Protein AF-H9X0Y9-F1 (afdb_monomer_lite)

Structure (mmCIF, N/CA/C/O backbone):
data_AF-H9X0Y9-F1
#
_entry.id   AF-H9X0Y9-F1
#
loop_
_atom_site.group_PDB
_atom_site.id
_atom_site.type_symbol
_atom_site.label_atom_id
_atom_site.label_alt_id
_atom_site.la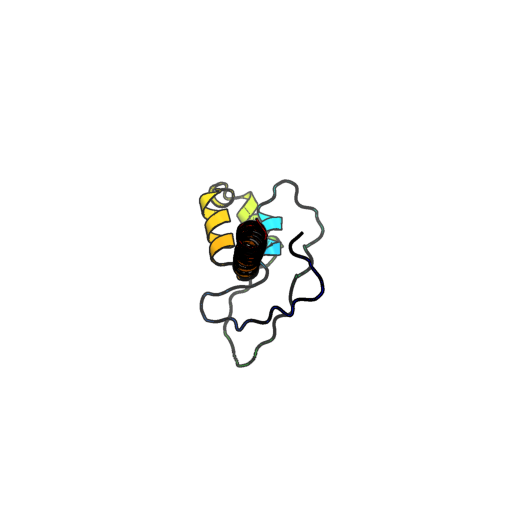bel_comp_id
_atom_site.label_asym_id
_atom_site.label_entity_id
_atom_site.label_seq_id
_atom_site.pdbx_PDB_ins_code
_atom_site.Cartn_x
_atom_site.Cartn_y
_atom_site.Cartn_z
_atom_site.occupancy
_atom_site.B_iso_or_equiv
_atom_site.auth_seq_id
_atom_site.auth_comp_id
_atom_site.auth_asym_id
_atom_site.auth_atom_id
_atom_site.pdbx_PDB_model_num
ATOM 1 N N . ASN A 1 1 ? 9.192 11.415 -4.247 1.00 37.69 1 ASN A N 1
ATOM 2 C CA . ASN A 1 1 ? 7.749 11.503 -4.566 1.00 37.69 1 ASN A CA 1
ATOM 3 C C . ASN A 1 1 ? 7.359 10.360 -5.486 1.00 37.69 1 ASN A C 1
ATOM 5 O O . ASN A 1 1 ? 7.651 10.413 -6.675 1.00 37.69 1 ASN A O 1
ATOM 9 N N . GLY A 1 2 ? 6.761 9.301 -4.932 1.00 43.84 2 GLY A N 1
ATOM 10 C CA . GLY A 1 2 ? 6.190 8.163 -5.671 1.00 43.84 2 GLY A CA 1
ATOM 11 C C . GLY A 1 2 ? 4.895 8.517 -6.414 1.00 43.84 2 GLY A C 1
ATOM 12 O O . GLY A 1 2 ? 3.944 7.752 -6.376 1.00 43.84 2 GLY A O 1
ATOM 13 N N . GLY A 1 3 ? 4.873 9.694 -7.043 1.00 46.19 3 GLY A N 1
ATOM 14 C CA . GLY A 1 3 ? 3.750 10.296 -7.759 1.00 46.19 3 GLY A CA 1
ATOM 15 C C . GLY A 1 3 ? 4.225 10.873 -9.089 1.00 46.19 3 GLY A C 1
ATOM 16 O O . GLY A 1 3 ? 4.060 12.058 -9.355 1.00 46.19 3 GLY A O 1
ATOM 17 N N . ARG A 1 4 ? 4.907 10.057 -9.901 1.00 48.47 4 ARG A N 1
A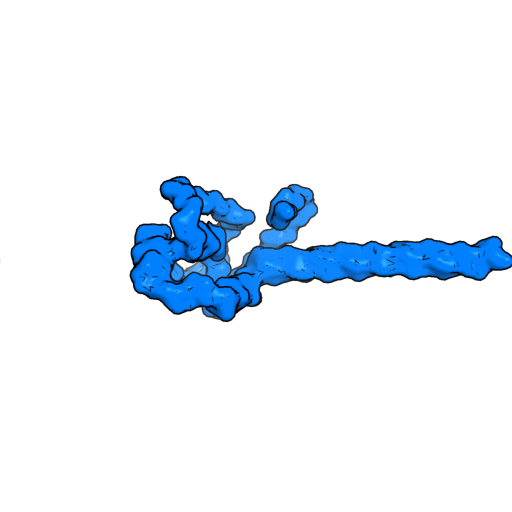TOM 18 C CA . ARG A 1 4 ? 5.143 10.410 -11.305 1.00 48.47 4 ARG A CA 1
ATOM 19 C C . ARG A 1 4 ? 3.883 10.063 -12.090 1.00 48.47 4 ARG A C 1
ATOM 21 O O . ARG A 1 4 ? 3.535 8.889 -12.186 1.00 48.47 4 ARG A O 1
ATOM 28 N N . SER A 1 5 ? 3.227 11.080 -12.636 1.00 49.28 5 SER A N 1
ATOM 29 C CA . SER A 1 5 ? 2.227 10.925 -13.688 1.00 49.28 5 SER A CA 1
ATOM 30 C C . SER A 1 5 ? 2.861 10.235 -14.905 1.00 49.28 5 SER A C 1
ATOM 32 O O . SER A 1 5 ? 4.029 10.466 -15.224 1.00 49.28 5 SER A O 1
ATOM 34 N N . GLY A 1 6 ? 2.106 9.340 -15.550 1.00 51.84 6 GLY A N 1
ATOM 35 C CA . GLY A 1 6 ? 2.517 8.646 -16.779 1.00 51.84 6 GLY A CA 1
ATOM 36 C C . GLY A 1 6 ? 2.845 7.152 -16.650 1.00 51.84 6 GLY A C 1
ATOM 37 O O . GLY A 1 6 ? 3.235 6.547 -17.642 1.00 51.84 6 GLY A O 1
ATOM 38 N N . PHE A 1 7 ? 2.684 6.534 -15.473 1.00 59.66 7 PHE A N 1
ATOM 39 C CA . PHE A 1 7 ? 2.771 5.075 -15.326 1.00 59.66 7 PHE A CA 1
ATOM 40 C C . PHE A 1 7 ? 1.427 4.503 -14.870 1.00 59.66 7 PHE A C 1
ATOM 42 O O . PHE A 1 7 ? 0.945 4.830 -13.787 1.00 59.66 7 PHE A O 1
ATOM 49 N N . PHE A 1 8 ? 0.825 3.650 -15.698 1.00 64.00 8 PHE A N 1
ATOM 50 C CA . PHE A 1 8 ? -0.383 2.914 -15.341 1.00 64.00 8 PHE A CA 1
ATOM 51 C C . PHE A 1 8 ? 0.004 1.738 -14.436 1.00 64.00 8 PHE A C 1
ATOM 53 O O . PHE A 1 8 ? 0.534 0.733 -14.906 1.00 64.00 8 PHE A O 1
ATOM 60 N N . ASN A 1 9 ? -0.206 1.887 -13.126 1.00 71.75 9 ASN A N 1
ATOM 61 C CA . ASN A 1 9 ? 0.000 0.817 -12.152 1.00 71.75 9 ASN A CA 1
ATOM 62 C C . ASN A 1 9 ? -1.349 0.154 -11.853 1.00 71.75 9 ASN A C 1
ATOM 64 O O . ASN A 1 9 ? -2.115 0.653 -11.030 1.00 71.75 9 ASN A O 1
ATOM 68 N N . SER A 1 10 ? -1.644 -0.943 -12.547 1.00 84.00 10 SER A N 1
ATOM 69 C CA . SER A 1 10 ? -2.809 -1.784 -12.278 1.00 84.00 10 SER A CA 1
ATOM 70 C C . SER A 1 10 ? -2.345 -3.145 -11.788 1.00 84.00 10 SER A C 1
ATOM 72 O O . SER A 1 10 ? -1.409 -3.726 -12.335 1.00 84.00 10 SER A O 1
ATOM 74 N N . ILE A 1 11 ? -2.997 -3.629 -10.738 1.00 87.12 11 ILE A N 1
ATOM 75 C CA . ILE A 1 11 ? -2.727 -4.920 -10.119 1.00 87.12 11 ILE A CA 1
ATOM 76 C C . ILE A 1 11 ? -4.053 -5.585 -9.761 1.00 87.12 11 ILE A C 1
ATOM 78 O O . ILE A 1 11 ? -5.059 -4.902 -9.558 1.00 87.12 11 ILE A O 1
ATOM 82 N N . THR A 1 12 ? -4.033 -6.907 -9.632 1.00 92.25 12 THR A N 1
ATOM 83 C CA . THR A 1 12 ? -5.145 -7.671 -9.058 1.00 92.25 12 THR A CA 1
ATOM 84 C C . THR A 1 12 ? -4.808 -7.986 -7.609 1.00 92.25 12 THR A C 1
ATOM 86 O O . THR A 1 12 ? -3.686 -8.408 -7.341 1.00 92.25 12 THR A O 1
ATOM 89 N N . LEU A 1 13 ? -5.752 -7.746 -6.696 1.00 91.81 13 LEU A N 1
ATOM 90 C CA . LEU A 1 13 ? -5.597 -8.100 -5.286 1.00 91.81 13 LEU A CA 1
ATOM 91 C C . LEU A 1 13 ? -6.112 -9.519 -5.036 1.00 91.81 13 LEU A C 1
ATOM 93 O O . LEU A 1 13 ? -7.177 -9.879 -5.536 1.00 91.81 13 LEU A O 1
ATOM 97 N N . GLY A 1 14 ? -5.359 -10.299 -4.262 1.00 93.56 14 GLY A N 1
ATOM 98 C CA . GLY A 1 14 ? -5.725 -11.656 -3.843 1.00 93.56 14 GLY A CA 1
ATOM 99 C C . GLY A 1 14 ? -5.955 -11.808 -2.332 1.00 93.56 14 GLY A C 1
ATOM 100 O O . GLY A 1 14 ? -5.815 -10.843 -1.574 1.00 93.56 14 GLY A O 1
ATOM 101 N N . PRO A 1 15 ? -6.281 -13.030 -1.866 1.00 93.88 15 PRO A N 1
ATOM 102 C CA . PRO A 1 15 ? -6.417 -13.327 -0.442 1.00 93.88 15 PRO A CA 1
ATOM 103 C C . PRO A 1 15 ? -5.162 -12.946 0.357 1.00 93.88 15 PRO A C 1
ATOM 105 O O . PRO A 1 15 ? -4.040 -13.263 -0.037 1.00 93.88 15 PRO A O 1
ATOM 108 N N . GLY A 1 16 ? -5.353 -12.271 1.494 1.00 90.44 16 GLY A N 1
ATOM 109 C CA . GLY A 1 16 ? -4.265 -11.805 2.365 1.00 90.44 16 GLY A CA 1
ATOM 110 C C . GLY A 1 16 ? -3.587 -10.503 1.918 1.00 90.44 16 GLY A C 1
ATOM 111 O O . GLY A 1 16 ? -2.738 -9.979 2.641 1.00 90.44 16 GLY A O 1
ATOM 112 N N . GLU A 1 17 ? -3.960 -9.955 0.763 1.00 91.50 17 GLU A N 1
ATOM 113 C CA . GLU A 1 17 ? -3.501 -8.641 0.318 1.00 91.50 17 GLU A CA 1
ATOM 114 C C . GLU A 1 17 ? -4.428 -7.523 0.806 1.00 91.50 17 GLU A C 1
ATOM 116 O O . GLU A 1 17 ? -5.560 -7.758 1.225 1.00 91.50 17 GLU A O 1
ATOM 121 N N . PHE A 1 18 ? -3.938 -6.282 0.778 1.00 91.56 18 PHE A N 1
ATOM 122 C CA . PHE A 1 18 ? -4.666 -5.135 1.315 1.00 91.56 18 PHE A CA 1
ATOM 123 C C . PHE A 1 18 ? -4.459 -3.859 0.490 1.00 91.56 18 PHE A C 1
ATOM 125 O O . PHE A 1 18 ? -3.565 -3.742 -0.361 1.00 91.56 18 PHE A O 1
ATOM 132 N N . CYS A 1 19 ? -5.305 -2.876 0.776 1.00 91.06 19 CYS A N 1
ATOM 133 C CA . CYS A 1 19 ? -5.222 -1.512 0.273 1.00 91.06 19 CYS A CA 1
ATOM 134 C C . CYS A 1 19 ? -5.441 -0.501 1.403 1.00 91.06 19 CYS A C 1
ATOM 136 O O . CYS A 1 19 ? -5.804 -0.882 2.514 1.00 91.06 19 CYS A O 1
ATOM 138 N N . GLY A 1 20 ? -5.202 0.784 1.131 1.00 89.94 20 GLY A N 1
ATOM 139 C CA . GLY A 1 20 ? -5.336 1.838 2.139 1.00 89.94 20 GLY A CA 1
ATOM 140 C C . GLY A 1 20 ? -4.110 1.995 3.045 1.00 89.94 20 GLY A C 1
ATOM 141 O O . GLY A 1 20 ? -4.224 2.496 4.161 1.00 89.94 20 GLY A O 1
ATOM 142 N N . GLU A 1 21 ? -2.923 1.554 2.610 1.00 89.12 21 GLU A N 1
ATOM 143 C CA . GLU A 1 21 ? -1.683 1.637 3.401 1.00 89.12 21 GLU A CA 1
ATOM 144 C C . GLU A 1 21 ? -1.278 3.069 3.811 1.00 89.12 21 GLU A C 1
ATOM 146 O O . GLU A 1 21 ? -0.519 3.263 4.768 1.00 89.12 21 GLU A O 1
ATOM 151 N N . GLU A 1 22 ? -1.796 4.085 3.123 1.00 89.81 22 GLU A N 1
ATOM 152 C CA . GLU A 1 22 ? -1.685 5.490 3.506 1.00 89.81 22 GLU A CA 1
ATOM 153 C C . GLU A 1 22 ? -2.277 5.757 4.895 1.00 89.81 22 GLU A C 1
ATOM 155 O O . GLU A 1 22 ? -1.677 6.485 5.690 1.00 89.81 22 GLU A O 1
ATOM 160 N N . LEU A 1 23 ? -3.396 5.104 5.224 1.00 92.31 23 LEU A N 1
ATOM 161 C CA . LEU A 1 23 ? -4.087 5.263 6.498 1.00 92.31 23 LEU A CA 1
ATOM 162 C C . LEU A 1 23 ? -3.265 4.690 7.647 1.00 92.31 23 LEU A C 1
ATOM 164 O O . LEU A 1 23 ? -3.237 5.243 8.740 1.00 92.31 23 LEU A O 1
ATOM 168 N N . LEU A 1 24 ? -2.523 3.619 7.386 1.00 89.75 24 LEU A N 1
ATOM 169 C CA . LEU A 1 24 ? -1.621 3.039 8.365 1.00 89.75 24 LEU A CA 1
ATOM 170 C C . LEU A 1 24 ? -0.436 3.954 8.671 1.00 89.75 24 LEU A C 1
ATOM 172 O O . LEU A 1 24 ? -0.067 4.122 9.831 1.00 89.75 24 LEU A O 1
ATOM 176 N N . THR A 1 25 ? 0.146 4.572 7.643 1.00 88.06 25 THR A N 1
ATOM 177 C CA . THR A 1 25 ? 1.223 5.552 7.842 1.00 88.06 25 THR A CA 1
ATOM 178 C C . THR A 1 25 ? 0.710 6.748 8.644 1.00 88.06 25 THR A C 1
ATOM 180 O O . THR A 1 25 ? 1.364 7.167 9.594 1.00 88.06 25 THR A O 1
ATOM 183 N N . TRP A 1 26 ? -0.486 7.243 8.316 1.00 92.75 26 TRP A N 1
ATOM 184 C CA . TRP A 1 26 ? -1.166 8.302 9.062 1.00 92.75 26 TRP A CA 1
ATOM 185 C C . TRP A 1 26 ? -1.447 7.907 10.520 1.00 92.75 26 TRP A C 1
ATOM 187 O O . TRP A 1 26 ? -1.186 8.675 11.444 1.00 92.75 26 TRP A O 1
ATOM 197 N N . ALA A 1 27 ? -1.933 6.694 10.765 1.00 92.62 27 ALA A N 1
ATOM 198 C CA . ALA A 1 27 ? -2.276 6.266 12.112 1.00 92.62 27 ALA A CA 1
ATOM 199 C C . ALA A 1 27 ? -1.042 6.117 13.011 1.00 92.62 27 ALA A C 1
ATOM 201 O O . ALA A 1 27 ? -1.082 6.513 14.177 1.00 92.62 27 ALA A O 1
ATOM 202 N N . LEU A 1 28 ? 0.061 5.602 12.463 1.00 89.62 28 LEU A N 1
ATOM 203 C CA . LEU A 1 28 ? 1.313 5.389 13.190 1.00 89.62 28 LEU A CA 1
ATOM 204 C C . LEU A 1 28 ? 2.145 6.665 13.372 1.00 89.62 28 LEU A C 1
ATOM 206 O O . LEU A 1 28 ? 3.079 6.657 14.170 1.00 89.62 28 LEU A O 1
ATOM 210 N N . ASP A 1 29 ? 1.838 7.752 12.664 1.00 87.62 29 ASP A N 1
ATOM 211 C CA . ASP A 1 29 ? 2.524 9.026 12.864 1.00 87.62 29 ASP A CA 1
ATOM 212 C C . ASP A 1 29 ? 1.932 9.774 14.079 1.00 87.62 29 ASP A C 1
ATOM 214 O O . ASP A 1 29 ? 0.752 10.151 14.059 1.00 87.62 29 ASP A O 1
ATOM 218 N N . PRO A 1 30 ? 2.716 10.029 15.146 1.00 83.75 30 PRO A N 1
ATOM 219 C CA . PRO A 1 30 ? 2.257 10.822 16.287 1.00 83.75 30 PRO A CA 1
ATOM 220 C C . PRO A 1 30 ? 1.950 12.284 15.925 1.00 83.75 30 PRO A C 1
ATOM 222 O O . PRO A 1 30 ? 1.281 12.966 16.695 1.00 83.75 30 PRO A O 1
ATOM 225 N N . LYS A 1 31 ? 2.423 12.775 14.773 1.00 87.38 31 LYS A N 1
ATOM 226 C CA . LYS A 1 31 ? 2.202 14.139 14.269 1.00 87.38 31 LYS A CA 1
ATOM 227 C C . LYS A 1 31 ? 1.217 14.191 13.098 1.00 87.38 31 LYS A C 1
ATOM 229 O O . LYS A 1 31 ? 1.169 15.186 12.377 1.00 87.38 31 LYS A O 1
ATOM 234 N N . SER A 1 32 ? 0.446 13.127 12.886 1.00 87.88 32 SER A N 1
ATOM 235 C CA . SER A 1 32 ? -0.531 13.061 11.800 1.00 87.88 32 SER A CA 1
ATOM 236 C C . SER A 1 32 ? -1.578 14.176 11.889 1.00 87.88 32 SER A C 1
ATOM 238 O O . SER A 1 32 ? -2.085 14.460 12.976 1.00 87.88 32 SER A O 1
ATOM 240 N N . SER A 1 33 ? -1.975 14.742 10.747 1.00 88.44 33 SER A N 1
ATOM 241 C CA . SER A 1 33 ? -3.083 15.701 10.666 1.00 88.44 33 SER A CA 1
ATOM 242 C C . SER A 1 33 ? -4.424 15.088 11.071 1.00 88.44 33 SER A C 1
ATOM 244 O O . SER A 1 33 ? -4.617 13.882 10.952 1.00 88.44 33 SER A O 1
ATOM 246 N N . LEU A 1 34 ? -5.394 15.929 11.440 1.00 87.38 34 LEU A N 1
ATOM 247 C CA . LEU A 1 34 ? -6.790 15.500 11.618 1.00 87.38 34 LEU A CA 1
ATOM 248 C C . LEU A 1 34 ? -7.435 15.039 10.299 1.00 87.38 34 LEU A C 1
ATOM 250 O O . LEU A 1 34 ? -8.322 14.193 10.308 1.00 87.38 34 LEU A O 1
ATOM 254 N N . ASN A 1 35 ? -6.965 15.569 9.166 1.00 93.12 35 ASN A N 1
ATOM 255 C CA . ASN A 1 35 ? -7.429 15.160 7.845 1.00 93.12 35 ASN A CA 1
ATOM 256 C C . ASN A 1 35 ? -6.932 13.755 7.500 1.00 93.12 35 ASN A C 1
ATOM 258 O O . ASN A 1 35 ? -5.754 13.442 7.712 1.00 93.12 35 ASN A O 1
ATOM 262 N N . LEU A 1 36 ? -7.822 12.952 6.916 1.00 94.25 36 LEU A N 1
ATOM 263 C CA . LEU A 1 36 ? -7.494 11.626 6.411 1.00 94.25 36 LEU A CA 1
ATOM 264 C C . LEU A 1 36 ? -6.624 11.719 5.150 1.00 94.25 36 LEU A C 1
ATOM 266 O O . LEU A 1 36 ? -6.805 12.633 4.338 1.00 94.25 36 LEU A O 1
ATOM 270 N N . PRO A 1 37 ? -5.687 10.776 4.956 1.00 93.00 37 PRO A N 1
ATOM 271 C CA . PRO A 1 37 ? -4.906 10.725 3.734 1.00 93.00 37 PRO A CA 1
ATOM 272 C C . PRO A 1 37 ? -5.799 10.372 2.539 1.00 93.00 37 PRO A C 1
ATOM 274 O O . PRO A 1 37 ? -6.663 9.500 2.622 1.00 93.00 37 PRO A O 1
ATOM 277 N N . ALA A 1 38 ? -5.560 11.035 1.407 1.00 90.88 38 ALA A N 1
ATOM 278 C CA . ALA A 1 38 ? -6.212 10.688 0.153 1.00 90.88 38 ALA A CA 1
ATOM 279 C C . ALA A 1 38 ? -5.680 9.351 -0.371 1.00 90.88 38 ALA A C 1
ATOM 281 O O . ALA A 1 38 ? -4.471 9.093 -0.322 1.00 90.88 38 ALA A O 1
ATOM 282 N N . SER A 1 39 ? -6.571 8.526 -0.921 1.00 88.31 39 SER A N 1
ATOM 283 C CA . SER A 1 39 ? -6.138 7.263 -1.504 1.00 88.31 39 SER A CA 1
ATOM 284 C C . SER A 1 39 ? -5.339 7.475 -2.785 1.00 88.31 39 SER A C 1
ATOM 286 O O . SER A 1 39 ? -5.590 8.390 -3.568 1.00 88.31 39 SER A O 1
ATOM 288 N N . THR A 1 40 ? -4.353 6.608 -3.000 1.00 84.38 40 THR A N 1
ATOM 289 C CA . THR A 1 40 ? -3.446 6.673 -4.158 1.00 84.38 40 THR A CA 1
ATOM 290 C C . THR A 1 40 ? -3.930 5.852 -5.352 1.00 84.38 40 THR A C 1
ATOM 292 O O . THR A 1 40 ? -3.313 5.889 -6.417 1.00 84.38 40 THR A O 1
ATOM 295 N N . ARG A 1 41 ? -5.018 5.093 -5.182 1.00 85.88 41 ARG A N 1
ATOM 296 C CA . ARG A 1 41 ? -5.579 4.184 -6.184 1.00 85.88 41 ARG A CA 1
ATOM 297 C C . ARG A 1 41 ? -7.071 3.972 -5.956 1.00 85.88 41 ARG A C 1
ATOM 299 O O . ARG A 1 41 ? -7.558 4.092 -4.839 1.00 85.88 41 ARG A O 1
ATOM 306 N N . THR A 1 42 ? -7.771 3.584 -7.013 1.00 90.56 42 THR A N 1
ATOM 307 C CA . THR A 1 42 ? -9.159 3.119 -6.935 1.00 90.56 42 THR A CA 1
ATOM 308 C C . THR A 1 42 ? -9.162 1.597 -6.935 1.00 90.56 42 THR A C 1
ATOM 310 O O . THR A 1 42 ? -8.530 0.975 -7.790 1.00 90.56 42 THR A O 1
ATOM 313 N N . VAL A 1 43 ? -9.868 0.994 -5.982 1.00 92.19 43 VAL A N 1
ATOM 314 C CA . VAL A 1 43 ? -10.067 -0.456 -5.912 1.00 92.19 43 VAL A CA 1
ATOM 315 C C . VAL A 1 43 ? -11.493 -0.757 -6.344 1.00 92.19 43 VAL A C 1
ATOM 317 O O . VAL A 1 43 ? -12.429 -0.092 -5.907 1.00 92.19 43 VAL A O 1
ATOM 320 N N . LYS A 1 44 ? -11.647 -1.747 -7.222 1.00 94.75 44 LYS A N 1
ATOM 321 C CA . LYS A 1 44 ? -12.944 -2.280 -7.632 1.00 94.75 44 LYS A CA 1
ATOM 322 C C . LYS A 1 44 ? -12.926 -3.792 -7.489 1.00 94.75 44 LYS A C 1
ATOM 324 O O . LYS A 1 44 ? -11.893 -4.420 -7.722 1.00 94.75 44 LYS A O 1
ATOM 329 N N . THR A 1 45 ? -14.062 -4.360 -7.128 1.00 96.25 45 THR A N 1
ATOM 330 C CA . THR A 1 45 ? -14.245 -5.806 -7.106 1.00 96.25 45 THR A CA 1
ATOM 331 C C . THR A 1 45 ? -14.410 -6.318 -8.540 1.00 96.25 45 THR A C 1
ATOM 333 O O . THR A 1 45 ? -15.028 -5.665 -9.381 1.00 96.25 45 THR A O 1
ATOM 336 N N . LEU A 1 46 ? -13.782 -7.456 -8.849 1.00 96.19 46 LEU A N 1
ATOM 337 C CA . LEU A 1 46 ? -13.955 -8.161 -10.132 1.00 96.19 46 LEU A CA 1
ATOM 338 C C . LEU A 1 46 ? -14.922 -9.345 -10.002 1.00 96.19 46 LEU A C 1
ATOM 340 O O . LEU A 1 46 ? -15.498 -9.783 -10.991 1.00 96.19 46 LEU A O 1
ATOM 344 N N . VAL A 1 47 ? -15.070 -9.844 -8.777 1.00 96.25 47 VAL A N 1
ATOM 345 C CA . VAL A 1 47 ? -15.921 -10.956 -8.348 1.00 96.25 47 VAL A CA 1
ATOM 346 C C . VAL A 1 47 ? -16.463 -10.633 -6.952 1.00 96.25 47 VAL A C 1
ATOM 348 O O . VAL A 1 47 ? -16.069 -9.624 -6.359 1.00 96.25 47 VAL A O 1
ATOM 351 N N . GLU A 1 48 ? -17.349 -11.472 -6.424 1.00 97.50 48 GLU A N 1
ATOM 352 C CA . GLU A 1 48 ? -17.742 -11.421 -5.014 1.00 97.50 48 GLU A CA 1
ATOM 353 C C . GLU A 1 48 ? -16.526 -11.687 -4.113 1.00 97.50 48 GLU A C 1
ATOM 355 O O . GLU A 1 48 ? -15.706 -12.561 -4.402 1.00 97.50 48 GLU A O 1
ATOM 360 N N . VAL A 1 49 ? -16.372 -10.885 -3.059 1.00 97.00 49 VAL A N 1
ATOM 361 C CA . VAL A 1 49 ? -15.226 -10.955 -2.148 1.00 97.00 49 VAL A CA 1
ATOM 362 C C . VAL A 1 49 ? -15.674 -10.747 -0.711 1.00 97.00 49 VAL A C 1
ATOM 364 O O . VAL A 1 49 ? -16.485 -9.865 -0.435 1.00 97.00 49 VAL A O 1
ATOM 367 N N . ASP A 1 50 ? -15.044 -11.484 0.197 1.00 96.69 50 ASP A N 1
ATOM 368 C CA . ASP A 1 50 ? -15.080 -11.209 1.628 1.00 96.69 50 ASP A CA 1
ATOM 369 C C . ASP A 1 50 ? -13.813 -10.457 2.034 1.00 96.69 50 ASP A C 1
ATOM 371 O O . ASP A 1 50 ? -12.695 -10.832 1.667 1.00 96.69 50 ASP A O 1
ATOM 375 N N . ALA A 1 51 ? -13.976 -9.384 2.805 1.00 95.31 51 ALA A N 1
ATOM 376 C CA . ALA A 1 51 ? -12.860 -8.581 3.280 1.00 95.31 51 ALA A CA 1
ATOM 377 C C . ALA A 1 51 ? -13.126 -8.009 4.672 1.00 95.31 51 ALA A C 1
ATOM 379 O O . ALA A 1 51 ? -14.255 -7.683 5.036 1.00 95.31 51 ALA A O 1
ATOM 380 N N . PHE A 1 52 ? -12.048 -7.820 5.430 1.00 95.44 52 PHE A N 1
ATOM 381 C CA . PHE A 1 52 ? -12.083 -7.056 6.670 1.00 95.44 52 PHE A CA 1
ATOM 382 C C . PHE A 1 52 ? -11.810 -5.582 6.379 1.00 95.44 52 PHE A C 1
ATOM 384 O O . PHE A 1 52 ? -10.883 -5.245 5.641 1.00 95.44 52 PHE A O 1
ATOM 391 N N . ALA A 1 53 ? -12.588 -4.703 7.006 1.00 93.94 53 ALA A N 1
ATOM 392 C CA . ALA A 1 53 ? -12.363 -3.266 6.972 1.00 93.94 53 ALA A CA 1
ATOM 393 C C . ALA A 1 53 ? -11.923 -2.781 8.354 1.00 93.94 53 ALA A C 1
ATOM 395 O O . ALA A 1 53 ? -12.525 -3.135 9.366 1.00 93.94 53 ALA A O 1
ATOM 396 N N . LEU A 1 54 ? -10.890 -1.942 8.383 1.00 92.88 54 LEU A N 1
ATOM 397 C CA . LEU A 1 54 ? -10.453 -1.252 9.588 1.00 92.88 54 LEU A CA 1
ATOM 398 C C . LEU A 1 54 ? -10.670 0.245 9.393 1.00 92.88 54 LEU A C 1
ATOM 400 O O . LEU A 1 54 ? -10.133 0.833 8.451 1.00 92.88 54 LEU A O 1
ATOM 404 N N . ARG A 1 55 ? -11.476 0.856 10.263 1.00 95.50 55 ARG A N 1
ATOM 405 C CA . ARG A 1 55 ? -11.783 2.284 10.169 1.00 95.50 55 ARG A CA 1
ATOM 406 C C . ARG A 1 55 ? -10.616 3.126 10.668 1.00 95.50 55 ARG A C 1
ATOM 408 O O . ARG A 1 55 ? -9.768 2.662 11.432 1.00 95.50 55 ARG A O 1
ATOM 415 N N . ALA A 1 56 ? -10.579 4.378 10.225 1.00 94.88 56 ALA A N 1
ATOM 416 C CA . ALA A 1 56 ? -9.525 5.313 10.593 1.00 94.88 56 ALA A CA 1
ATOM 417 C C . ALA A 1 56 ? -9.478 5.548 12.106 1.00 94.88 56 ALA A C 1
ATOM 419 O O . ALA A 1 56 ? -8.398 5.498 12.696 1.00 94.88 56 ALA A O 1
ATOM 420 N N . GLU A 1 57 ? -10.637 5.750 12.732 1.00 93.94 57 GLU A N 1
ATOM 421 C CA . GLU A 1 57 ? -10.761 5.947 14.173 1.00 93.94 57 GLU A CA 1
ATOM 422 C C . GLU A 1 57 ? -10.235 4.746 14.969 1.00 93.94 57 GLU A C 1
ATOM 424 O O . GLU A 1 57 ? -9.408 4.924 15.866 1.00 93.94 57 GLU A O 1
ATOM 429 N N . ASP A 1 58 ? -10.616 3.528 14.579 1.00 94.81 58 ASP A N 1
ATOM 430 C CA . ASP A 1 58 ? -10.199 2.293 15.247 1.00 94.81 58 ASP A CA 1
ATOM 431 C C . ASP A 1 58 ? -8.695 2.071 15.096 1.00 94.81 58 ASP A C 1
ATOM 433 O O . ASP A 1 58 ? -7.985 1.794 16.066 1.00 94.81 58 ASP A O 1
ATOM 437 N N . LEU A 1 59 ? -8.174 2.252 13.879 1.00 93.06 59 LEU A N 1
ATOM 438 C CA . LEU A 1 59 ? -6.748 2.109 13.620 1.00 93.06 59 LEU A CA 1
ATOM 439 C C . LEU A 1 59 ? -5.936 3.141 14.410 1.00 93.06 59 LEU A C 1
ATOM 441 O O . LEU A 1 59 ? -4.895 2.790 14.968 1.00 93.06 59 LEU A O 1
ATOM 445 N N . LYS A 1 60 ? -6.401 4.395 14.496 1.00 92.50 60 LYS A N 1
ATOM 446 C CA . LYS A 1 60 ? -5.723 5.445 15.268 1.00 92.50 60 LYS A CA 1
ATOM 447 C C . LYS A 1 60 ? -5.767 5.158 16.763 1.00 92.50 60 LYS A C 1
ATOM 449 O O . LYS A 1 60 ? -4.745 5.296 17.434 1.00 92.50 60 LYS A O 1
ATOM 454 N N . PHE A 1 61 ? -6.915 4.720 17.275 1.00 92.38 61 PHE A N 1
ATOM 455 C CA . PHE A 1 61 ? -7.072 4.321 18.669 1.00 92.38 61 PHE A CA 1
ATOM 456 C C . PHE A 1 61 ? -6.073 3.219 19.033 1.00 92.38 61 PHE A C 1
ATOM 458 O O . PHE A 1 61 ? -5.264 3.386 19.946 1.00 92.38 61 PHE A O 1
ATOM 465 N N . VAL A 1 62 ? -6.054 2.133 18.261 1.00 91.88 62 VAL A N 1
ATOM 466 C CA . VAL A 1 62 ? -5.147 1.004 18.487 1.00 91.88 62 VAL A CA 1
ATOM 467 C C . VAL A 1 62 ? -3.681 1.448 18.336 1.00 91.88 62 VAL A C 1
ATOM 469 O O . VAL A 1 62 ? -2.852 1.138 19.193 1.00 91.88 62 VAL A O 1
ATOM 472 N N . ALA A 1 63 ? -3.338 2.235 17.312 1.00 91.38 63 ALA A N 1
ATOM 473 C CA . ALA A 1 63 ? -1.986 2.774 17.129 1.00 91.38 63 ALA A CA 1
ATOM 474 C C . ALA A 1 63 ? -1.498 3.596 18.334 1.00 91.38 63 ALA A C 1
ATOM 476 O O . ALA A 1 63 ? -0.329 3.490 18.714 1.00 91.38 63 ALA A O 1
ATOM 477 N N . ASN A 1 64 ? -2.377 4.383 18.956 1.00 89.94 64 ASN A N 1
ATOM 478 C CA . ASN A 1 64 ? -2.043 5.198 20.123 1.00 89.94 64 ASN A CA 1
ATOM 479 C C . ASN A 1 64 ? -1.873 4.361 21.398 1.00 89.94 64 ASN A C 1
ATOM 481 O O . ASN A 1 64 ? -0.995 4.654 22.208 1.00 89.94 64 ASN A O 1
ATOM 485 N N . GLN A 1 65 ? -2.678 3.310 21.570 1.00 91.19 65 GLN A N 1
ATOM 486 C CA . GLN A 1 65 ? -2.620 2.448 22.754 1.00 91.19 65 GLN A CA 1
ATOM 487 C C . GLN A 1 65 ? -1.387 1.533 22.751 1.00 91.19 65 GLN A C 1
ATOM 489 O O . GLN A 1 65 ? -0.745 1.322 23.782 1.00 91.19 65 GLN A O 1
ATOM 494 N N . PHE A 1 66 ? -1.006 0.993 21.590 1.00 89.06 66 PHE A N 1
ATOM 495 C CA . PHE A 1 66 ? 0.005 -0.061 21.517 1.00 89.06 66 PHE A CA 1
ATOM 496 C C . PHE A 1 66 ? 1.340 0.436 20.951 1.00 89.06 66 PHE A C 1
ATOM 498 O O . PHE A 1 66 ? 1.579 0.398 19.743 1.00 89.06 66 PHE A O 1
ATOM 505 N N . ARG A 1 67 ? 2.300 0.759 21.834 1.00 83.12 67 ARG A N 1
ATOM 506 C CA . ARG A 1 67 ? 3.677 1.160 21.448 1.00 83.12 67 ARG A CA 1
ATOM 507 C C . ARG A 1 67 ? 4.361 0.199 20.470 1.00 83.12 67 ARG A C 1
ATOM 509 O O . ARG A 1 67 ? 5.152 0.635 19.639 1.00 83.12 67 ARG A O 1
ATOM 516 N N . ARG A 1 68 ? 4.057 -1.104 20.529 1.00 84.81 68 ARG A N 1
ATOM 517 C CA . ARG A 1 68 ? 4.628 -2.114 19.617 1.00 84.81 68 ARG A CA 1
ATOM 518 C C . ARG A 1 68 ? 4.339 -1.808 18.141 1.00 84.81 68 ARG A C 1
ATOM 520 O O . ARG A 1 68 ? 5.145 -2.167 17.278 1.00 84.81 68 ARG A O 1
ATOM 527 N N . LEU A 1 69 ? 3.230 -1.124 17.855 1.00 83.12 69 LEU A N 1
ATOM 528 C CA . LEU A 1 69 ? 2.842 -0.751 16.497 1.00 83.12 69 LEU A CA 1
ATOM 529 C C . LEU A 1 69 ? 3.770 0.301 15.874 1.00 83.12 69 LEU A C 1
ATOM 531 O O . LEU A 1 69 ? 3.923 0.352 14.658 1.00 83.12 69 LEU A O 1
ATOM 535 N N . HIS A 1 70 ? 4.494 1.050 16.705 1.00 83.31 70 HIS A N 1
ATOM 536 C CA . HIS A 1 70 ? 5.488 2.039 16.280 1.00 83.31 70 HIS A CA 1
ATOM 537 C C . HIS A 1 70 ? 6.857 1.427 15.962 1.00 83.31 70 HIS A C 1
ATOM 539 O O . HIS A 1 70 ? 7.799 2.134 15.606 1.00 83.31 70 HIS A O 1
ATOM 545 N N . SER A 1 71 ? 7.008 0.105 16.088 1.00 88.56 71 SER A N 1
ATOM 546 C CA . SER A 1 71 ? 8.283 -0.551 15.810 1.00 88.56 71 SER A CA 1
ATOM 547 C C . SER A 1 71 ? 8.643 -0.489 14.322 1.00 88.56 71 SER A C 1
ATOM 549 O O . SER A 1 71 ? 7.825 -0.769 13.442 1.00 88.56 71 SER A O 1
ATOM 551 N N . LYS A 1 72 ? 9.924 -0.221 14.027 1.00 87.31 72 LYS A N 1
ATOM 552 C CA . LYS A 1 72 ? 10.443 -0.259 12.648 1.00 87.31 72 LYS A CA 1
ATOM 553 C C . LYS A 1 72 ? 10.202 -1.614 11.980 1.00 87.31 72 LYS A C 1
ATOM 555 O O . LYS A 1 72 ? 9.915 -1.661 10.791 1.00 87.31 72 LYS A O 1
ATOM 560 N N . LYS A 1 73 ? 10.279 -2.713 12.744 1.00 90.19 73 LYS A N 1
ATOM 561 C CA . LYS A 1 73 ? 10.018 -4.072 12.242 1.00 90.19 73 LYS A CA 1
ATOM 562 C C . LYS A 1 73 ? 8.609 -4.191 11.663 1.00 90.19 73 LYS A C 1
ATOM 564 O O . LYS A 1 73 ? 8.444 -4.704 10.557 1.00 90.19 73 LYS A O 1
ATOM 569 N N . LEU A 1 74 ? 7.605 -3.694 12.383 1.00 86.56 74 LEU A N 1
ATOM 570 C CA . LEU A 1 74 ? 6.231 -3.748 11.910 1.00 86.56 74 LEU A CA 1
ATOM 571 C C . LEU A 1 74 ? 6.021 -2.822 10.707 1.00 86.56 74 LEU A C 1
ATOM 573 O O . LEU A 1 74 ? 5.488 -3.261 9.692 1.00 86.56 74 LEU A O 1
ATOM 577 N N . GLN A 1 75 ? 6.518 -1.585 10.769 1.00 84.88 75 GLN A N 1
ATOM 578 C CA . GLN A 1 75 ? 6.442 -0.654 9.637 1.00 84.88 75 GLN A CA 1
ATOM 579 C C . GLN A 1 75 ? 7.084 -1.235 8.367 1.00 84.88 75 GLN A C 1
ATOM 581 O O . GLN A 1 75 ? 6.517 -1.133 7.281 1.00 84.88 75 GLN A O 1
ATOM 586 N N . HIS A 1 76 ? 8.240 -1.896 8.489 1.00 87.75 76 HIS A N 1
ATOM 587 C CA . HIS A 1 76 ? 8.878 -2.596 7.372 1.00 87.75 76 HIS A CA 1
ATOM 588 C C . HIS A 1 76 ? 8.043 -3.765 6.857 1.00 87.75 76 HIS A C 1
ATOM 590 O O . HIS A 1 76 ? 7.983 -3.961 5.649 1.00 87.75 76 HIS A O 1
ATOM 596 N N . THR A 1 77 ? 7.370 -4.504 7.740 1.00 89.31 77 THR A N 1
ATOM 597 C CA . THR A 1 77 ? 6.472 -5.599 7.345 1.00 89.31 77 THR A CA 1
ATOM 598 C C . THR A 1 77 ? 5.332 -5.065 6.479 1.00 89.31 77 THR A C 1
ATOM 600 O O . THR A 1 77 ? 5.088 -5.575 5.390 1.00 89.31 77 THR A O 1
ATOM 603 N N . PHE A 1 78 ? 4.698 -3.968 6.891 1.00 85.56 78 PHE A N 1
ATOM 604 C CA . PHE A 1 78 ? 3.649 -3.336 6.095 1.00 85.56 78 PHE A CA 1
ATOM 605 C C . PHE A 1 78 ? 4.153 -2.804 4.752 1.00 85.56 78 PHE A C 1
ATOM 607 O O . PHE A 1 78 ? 3.505 -3.014 3.730 1.00 85.56 78 PHE A O 1
ATOM 614 N N . ARG A 1 79 ? 5.338 -2.182 4.718 1.00 85.12 79 ARG A N 1
ATOM 615 C CA . ARG A 1 79 ? 5.972 -1.774 3.452 1.00 85.12 79 ARG A CA 1
ATOM 616 C C . ARG A 1 79 ? 6.294 -2.966 2.554 1.00 85.12 79 ARG A C 1
ATOM 618 O O . ARG A 1 79 ? 6.162 -2.860 1.343 1.00 85.12 79 ARG A O 1
ATOM 625 N N . PHE A 1 80 ? 6.708 -4.089 3.132 1.00 87.56 80 PHE A N 1
ATOM 626 C CA . PHE A 1 80 ? 7.037 -5.294 2.382 1.00 87.56 80 PHE A CA 1
ATOM 627 C C . PHE A 1 80 ? 5.812 -5.905 1.700 1.00 87.56 80 PHE A C 1
ATOM 629 O O . PHE A 1 80 ? 5.942 -6.394 0.582 1.00 87.56 80 PHE A O 1
ATOM 636 N N . TYR A 1 81 ? 4.638 -5.879 2.337 1.00 87.62 81 TYR A N 1
ATOM 637 C CA . TYR A 1 81 ? 3.394 -6.402 1.754 1.00 87.62 81 TYR A CA 1
ATOM 638 C C . TYR A 1 81 ? 2.596 -5.364 0.953 1.00 87.62 81 TYR A C 1
ATOM 640 O O . TYR A 1 81 ? 1.735 -5.737 0.165 1.00 87.62 81 TYR A O 1
ATOM 648 N N . SER A 1 82 ? 2.907 -4.075 1.093 1.00 86.56 82 SER A N 1
ATOM 649 C CA . SER A 1 82 ? 2.304 -3.012 0.291 1.00 86.56 82 SER A CA 1
ATOM 650 C C . SER A 1 82 ? 2.719 -3.117 -1.176 1.00 86.56 82 SER 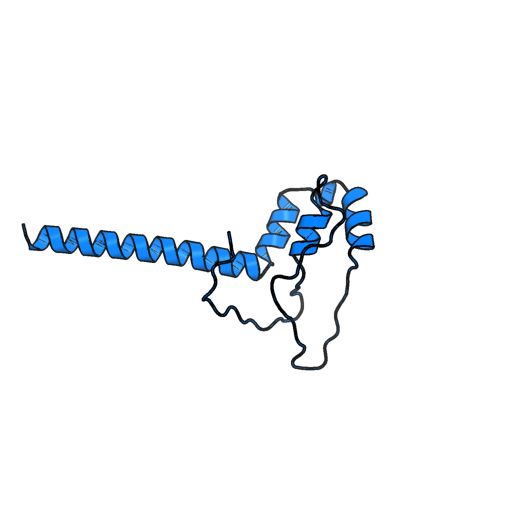A C 1
ATOM 652 O O . SER A 1 82 ? 3.898 -3.037 -1.539 1.00 86.56 82 SER A O 1
ATOM 654 N N . HIS A 1 83 ? 1.716 -3.204 -2.043 1.00 85.38 83 HIS A N 1
ATOM 655 C CA . HIS A 1 83 ? 1.923 -3.169 -3.485 1.00 85.38 83 HIS A CA 1
ATOM 656 C C . HIS A 1 83 ? 2.525 -1.850 -3.962 1.00 85.38 83 HIS A C 1
ATOM 658 O O . HIS A 1 83 ? 3.401 -1.862 -4.824 1.00 85.38 83 HIS A O 1
ATOM 664 N N . GLN A 1 84 ? 2.132 -0.714 -3.378 1.00 82.69 84 GLN A N 1
ATOM 665 C CA . GLN A 1 84 ? 2.692 0.579 -3.769 1.00 82.69 84 GLN A CA 1
ATOM 666 C C . GLN A 1 84 ? 4.198 0.648 -3.490 1.00 82.69 84 GLN A C 1
ATOM 668 O O . GLN A 1 84 ? 4.975 1.086 -4.344 1.00 82.69 84 GLN A O 1
ATOM 673 N N . TRP A 1 85 ? 4.634 0.175 -2.320 1.00 85.94 85 TRP A N 1
ATOM 674 C CA . TRP A 1 85 ? 6.052 0.128 -1.962 1.00 85.94 85 TRP A CA 1
ATOM 675 C C . TRP A 1 85 ? 6.830 -0.879 -2.813 1.00 85.94 85 TRP A C 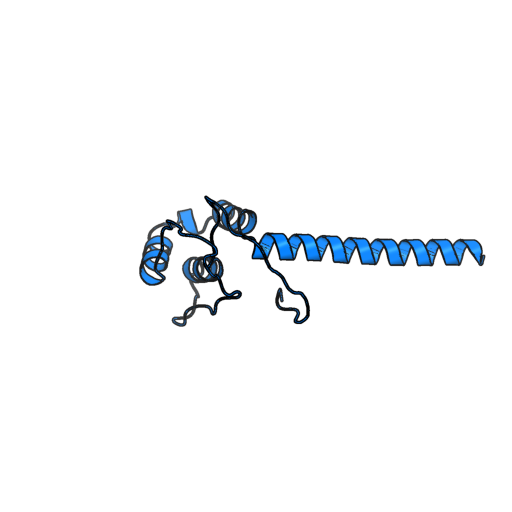1
ATOM 677 O O . TRP A 1 85 ? 7.963 -0.585 -3.210 1.00 85.94 85 TRP A O 1
ATOM 687 N N . ARG A 1 86 ? 6.229 -2.023 -3.162 1.00 87.69 86 ARG A N 1
ATOM 688 C CA . ARG A 1 86 ? 6.817 -2.991 -4.104 1.00 87.69 86 ARG A CA 1
ATOM 689 C C . ARG A 1 86 ? 7.013 -2.387 -5.492 1.00 87.69 86 ARG A C 1
ATOM 691 O O . ARG A 1 86 ? 8.132 -2.427 -6.005 1.00 87.69 86 ARG A O 1
ATOM 698 N N . THR A 1 87 ? 5.985 -1.762 -6.067 1.00 85.31 87 THR A N 1
ATOM 699 C CA . THR A 1 87 ? 6.091 -1.102 -7.378 1.00 85.31 87 THR A CA 1
ATOM 700 C C . THR A 1 87 ? 7.118 0.024 -7.345 1.00 85.31 87 THR A C 1
ATOM 702 O O . THR A 1 87 ? 7.950 0.127 -8.248 1.00 85.31 87 THR A O 1
ATOM 705 N N . TRP A 1 88 ? 7.126 0.844 -6.290 1.00 84.94 88 TRP A N 1
ATOM 706 C CA . TRP A 1 88 ? 8.124 1.900 -6.138 1.00 84.94 88 TRP A CA 1
ATOM 707 C C . TRP A 1 88 ? 9.551 1.337 -6.107 1.00 84.94 88 TRP A C 1
ATOM 709 O O . TRP A 1 88 ? 10.425 1.837 -6.818 1.00 84.94 88 TRP A O 1
ATOM 719 N N . SER A 1 89 ? 9.772 0.261 -5.349 1.00 87.62 89 SER A N 1
ATOM 720 C CA . SER A 1 89 ? 11.075 -0.406 -5.237 1.00 87.62 89 SER A CA 1
ATOM 721 C C . SER A 1 89 ? 11.527 -0.999 -6.574 1.00 87.62 89 SER A C 1
ATOM 723 O O . SER A 1 89 ? 12.666 -0.783 -6.993 1.00 87.62 89 SER A O 1
ATOM 725 N N . ALA A 1 90 ? 10.625 -1.674 -7.294 1.00 88.00 90 ALA A N 1
ATOM 726 C CA . ALA A 1 90 ? 10.897 -2.208 -8.626 1.00 88.00 90 ALA A CA 1
ATOM 727 C C . ALA A 1 90 ? 11.298 -1.092 -9.604 1.00 88.00 90 ALA A C 1
ATOM 729 O O . ALA A 1 90 ? 12.343 -1.176 -10.253 1.00 88.00 90 ALA A O 1
ATOM 730 N N . CYS A 1 91 ? 10.531 -0.000 -9.650 1.00 86.62 91 CYS A N 1
ATOM 731 C CA . CYS A 1 91 ? 10.835 1.170 -10.473 1.00 86.62 91 CYS A CA 1
ATOM 732 C C . CYS A 1 91 ? 12.184 1.808 -10.110 1.00 86.62 91 CYS A C 1
ATOM 734 O O . CYS A 1 91 ? 12.936 2.223 -10.998 1.00 86.62 91 CYS A O 1
ATOM 736 N N . PHE A 1 92 ? 12.518 1.875 -8.820 1.00 88.69 92 PHE A N 1
ATOM 737 C CA . PHE A 1 92 ? 13.787 2.420 -8.346 1.00 88.69 92 PHE A CA 1
ATOM 738 C C . PHE A 1 92 ? 14.981 1.596 -8.850 1.00 88.69 92 PHE A C 1
ATOM 740 O O . PHE A 1 92 ? 15.918 2.155 -9.435 1.00 88.69 92 PHE A O 1
ATOM 747 N N . ILE A 1 93 ? 14.915 0.269 -8.705 1.00 93.88 93 ILE A N 1
ATOM 748 C CA . ILE A 1 93 ? 15.939 -0.667 -9.193 1.00 93.88 93 ILE A CA 1
ATOM 749 C C . ILE A 1 93 ? 16.049 -0.591 -10.719 1.00 93.88 93 ILE A C 1
ATOM 751 O O . ILE A 1 93 ? 17.147 -0.431 -11.257 1.00 93.88 93 ILE A O 1
ATOM 755 N N . GLN A 1 94 ? 14.920 -0.624 -11.434 1.00 92.38 94 GLN A N 1
ATOM 756 C CA . GLN A 1 94 ? 14.889 -0.505 -12.894 1.00 92.38 94 GLN A CA 1
ATOM 757 C C . GLN A 1 94 ? 15.547 0.793 -13.375 1.00 92.38 94 GLN A C 1
ATOM 759 O O . GLN A 1 94 ? 16.327 0.780 -14.330 1.00 92.38 94 GLN A O 1
ATOM 764 N N . ALA A 1 95 ? 15.272 1.922 -12.718 1.00 93.00 95 ALA A N 1
ATOM 765 C CA . ALA A 1 95 ? 15.884 3.200 -13.059 1.00 93.00 95 ALA A CA 1
ATOM 766 C C . ALA A 1 95 ? 17.405 3.184 -12.840 1.00 93.00 95 ALA A C 1
ATOM 768 O O . ALA A 1 95 ? 18.149 3.678 -13.693 1.00 93.00 95 ALA A O 1
ATOM 769 N N . ALA A 1 96 ? 17.879 2.598 -11.736 1.00 96.81 96 ALA A N 1
ATOM 770 C CA . ALA A 1 96 ? 19.306 2.434 -11.465 1.00 96.81 96 ALA A CA 1
ATOM 771 C C . ALA A 1 96 ? 19.991 1.551 -12.521 1.00 96.81 96 ALA A C 1
ATOM 773 O O . ALA A 1 96 ? 21.020 1.944 -13.076 1.00 96.81 96 ALA A O 1
ATOM 774 N N . TRP A 1 97 ? 19.376 0.424 -12.884 1.00 97.38 97 TRP A N 1
ATOM 775 C CA . TRP A 1 97 ? 19.877 -0.475 -13.923 1.00 97.38 97 TRP A CA 1
ATOM 776 C C . TRP A 1 97 ? 19.952 0.196 -15.298 1.00 97.38 97 TRP A C 1
ATOM 778 O O . TRP A 1 97 ? 20.972 0.122 -15.983 1.00 97.38 97 TRP A O 1
ATOM 788 N N . ARG A 1 98 ? 18.905 0.929 -15.698 1.00 96.31 98 ARG A N 1
ATOM 789 C CA . ARG A 1 98 ? 18.900 1.692 -16.959 1.00 96.31 98 ARG A CA 1
ATOM 790 C C . ARG A 1 98 ? 19.991 2.767 -16.979 1.00 96.31 98 ARG A C 1
ATOM 792 O O . ARG A 1 98 ? 20.600 2.991 -18.023 1.00 96.31 98 ARG A O 1
ATOM 799 N N . ARG A 1 99 ? 20.271 3.431 -15.848 1.00 97.50 99 ARG A N 1
ATOM 800 C CA . ARG A 1 99 ? 21.411 4.364 -15.733 1.00 97.50 99 ARG A CA 1
ATOM 801 C C . ARG A 1 99 ? 22.749 3.643 -15.882 1.00 97.50 99 ARG A C 1
ATOM 803 O O . ARG A 1 99 ? 23.608 4.131 -16.607 1.00 97.50 99 ARG A O 1
ATOM 810 N N . TYR A 1 100 ? 22.921 2.490 -15.240 1.00 97.75 100 TYR A N 1
ATOM 811 C CA . TYR A 1 100 ? 24.129 1.677 -15.387 1.00 97.75 100 TYR A CA 1
ATOM 812 C C . TYR A 1 100 ? 24.364 1.260 -16.844 1.00 97.75 100 TYR A C 1
ATOM 814 O O . TYR A 1 100 ? 25.437 1.537 -17.374 1.00 97.75 100 TYR A O 1
ATOM 822 N N . LYS A 1 101 ? 23.354 0.690 -17.516 1.00 98.12 101 LYS A N 1
ATOM 823 C CA . LYS A 1 101 ? 23.477 0.260 -18.918 1.00 98.12 101 LYS A CA 1
ATOM 824 C C . LYS A 1 101 ? 23.879 1.404 -19.848 1.00 98.12 101 LYS A C 1
ATOM 826 O O . LYS A 1 101 ? 24.773 1.215 -20.661 1.00 98.12 101 LYS A O 1
ATOM 831 N N . ARG A 1 102 ? 23.286 2.594 -19.683 1.00 97.38 102 ARG A N 1
ATOM 832 C CA . ARG A 1 102 ? 23.664 3.783 -20.468 1.00 97.38 102 ARG A CA 1
ATOM 833 C C . ARG A 1 102 ? 25.126 4.182 -20.266 1.00 97.38 102 ARG A C 1
ATOM 835 O O . ARG A 1 102 ? 25.817 4.427 -21.244 1.00 97.38 102 ARG A O 1
ATOM 842 N N . ARG A 1 103 ? 25.610 4.197 -19.017 1.00 97.50 103 ARG A N 1
ATOM 843 C CA . ARG A 1 103 ? 27.024 4.493 -18.721 1.00 97.50 103 ARG A CA 1
ATOM 844 C C . ARG A 1 103 ? 27.967 3.460 -19.332 1.00 97.50 103 ARG A C 1
ATOM 846 O O . ARG A 1 103 ? 28.988 3.838 -19.885 1.00 97.50 103 ARG A O 1
ATOM 853 N N . LYS A 1 104 ? 27.611 2.174 -19.254 1.00 97.44 104 LYS A N 1
ATOM 854 C CA . LYS A 1 104 ? 28.406 1.094 -19.845 1.00 97.44 104 LYS A CA 1
ATOM 855 C C . LYS A 1 104 ? 28.501 1.234 -21.368 1.00 97.44 104 LYS A C 1
ATOM 857 O O . LYS A 1 104 ? 29.601 1.222 -21.894 1.00 97.44 104 LYS A O 1
ATOM 862 N N . MET A 1 105 ? 27.373 1.455 -22.047 1.00 96.81 105 MET A N 1
ATOM 863 C CA . MET A 1 105 ? 27.348 1.670 -23.501 1.00 96.81 105 MET A CA 1
ATOM 864 C C . MET A 1 105 ? 28.189 2.880 -23.926 1.00 96.81 105 MET A C 1
ATOM 866 O O . MET A 1 105 ? 28.930 2.784 -24.895 1.00 96.81 105 MET A O 1
ATOM 870 N N . ALA A 1 106 ? 28.105 3.994 -23.190 1.00 96.06 106 ALA A N 1
ATOM 871 C CA . ALA A 1 106 ? 28.909 5.182 -23.473 1.00 96.06 106 ALA A CA 1
ATOM 872 C C . ALA A 1 106 ? 30.417 4.921 -23.302 1.00 96.06 106 ALA A C 1
ATOM 874 O O . ALA A 1 106 ? 31.204 5.321 -24.152 1.00 96.06 106 ALA A O 1
ATOM 875 N N . ALA A 1 107 ? 30.815 4.209 -22.243 1.00 95.75 107 ALA A N 1
ATOM 876 C CA . ALA A 1 107 ? 32.213 3.843 -22.017 1.00 95.75 107 ALA A CA 1
ATOM 877 C C . ALA A 1 107 ? 32.745 2.857 -23.074 1.00 95.75 107 ALA A C 1
ATOM 879 O O . ALA A 1 107 ? 33.884 2.977 -23.516 1.00 95.75 107 ALA A O 1
ATOM 880 N N . ASP A 1 108 ? 31.924 1.892 -23.496 1.00 95.69 108 ASP A N 1
ATOM 881 C CA . ASP A 1 108 ? 32.291 0.936 -24.544 1.00 95.69 108 ASP A CA 1
ATOM 882 C C . ASP A 1 108 ? 32.422 1.618 -25.918 1.00 95.69 108 ASP A C 1
ATOM 884 O O . ASP A 1 108 ? 33.273 1.217 -26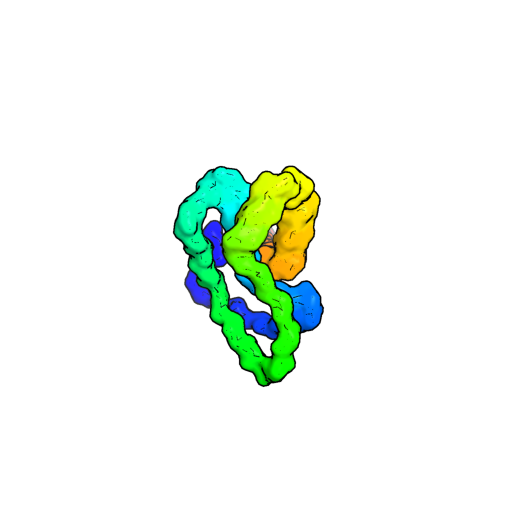.707 1.00 95.69 108 ASP A O 1
ATOM 888 N N . LEU A 1 109 ? 31.620 2.653 -26.201 1.00 94.31 109 LEU A N 1
ATOM 889 C CA . LEU A 1 109 ? 31.749 3.464 -27.417 1.00 94.31 109 LEU A CA 1
ATOM 890 C C . LEU A 1 109 ? 33.054 4.274 -27.411 1.00 94.31 109 LEU A C 1
ATOM 892 O O . LEU A 1 109 ? 33.827 4.167 -28.355 1.00 94.31 109 LEU A O 1
ATOM 896 N N . GLN A 1 110 ? 33.357 4.970 -26.309 1.00 92.88 110 GLN A N 1
ATOM 897 C CA . GLN A 1 110 ? 34.607 5.729 -26.154 1.00 92.88 110 GLN A CA 1
ATOM 898 C C . GLN A 1 110 ? 35.857 4.862 -26.360 1.00 92.88 110 GLN A C 1
ATOM 900 O O . GLN A 1 110 ? 36.811 5.298 -26.993 1.00 92.88 110 GLN A O 1
ATOM 905 N N . ARG A 1 111 ? 35.846 3.617 -25.865 1.00 91.44 111 ARG A N 1
ATOM 906 C CA . ARG A 1 111 ? 36.951 2.663 -26.062 1.00 91.44 111 ARG A CA 1
ATOM 907 C C . ARG A 1 111 ? 37.133 2.198 -27.503 1.00 91.44 111 ARG A C 1
ATOM 909 O O . ARG A 1 111 ? 38.219 1.746 -27.825 1.00 91.44 111 ARG A O 1
ATOM 916 N N . LYS A 1 112 ? 36.079 2.206 -28.323 1.00 90.19 112 LYS A N 1
ATOM 917 C CA . LYS A 1 112 ? 36.154 1.819 -29.742 1.00 90.19 112 LYS A CA 1
ATOM 918 C C . LYS A 1 112 ? 36.592 2.974 -30.638 1.00 90.19 112 LYS A C 1
ATOM 920 O O . LYS A 1 112 ? 37.082 2.727 -31.730 1.00 90.19 112 LYS A O 1
ATOM 925 N N . GLU A 1 113 ? 36.338 4.202 -30.199 1.00 86.62 113 GLU A N 1
ATO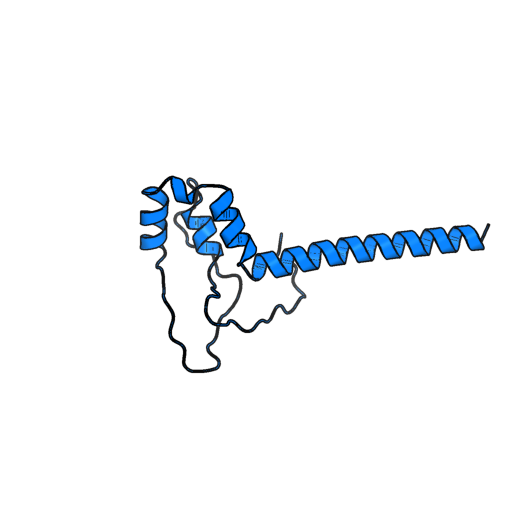M 926 C CA . GLU A 1 113 ? 36.710 5.432 -30.904 1.00 86.62 113 GLU A CA 1
ATOM 927 C C . GLU A 1 113 ? 38.131 5.915 -30.557 1.00 86.62 113 GLU A C 1
ATOM 929 O O . GLU A 1 113 ? 38.629 6.826 -31.214 1.00 86.62 113 GLU A O 1
ATOM 934 N N . SER A 1 114 ? 38.768 5.317 -29.540 1.00 68.12 114 SER A N 1
ATOM 935 C CA . SER A 1 114 ? 40.179 5.528 -29.169 1.00 68.12 114 SER A CA 1
ATOM 936 C C . SER A 1 114 ? 41.074 4.471 -29.807 1.00 68.12 114 SER A C 1
ATOM 938 O O . SER A 1 114 ? 42.209 4.827 -30.186 1.00 68.12 114 SER A O 1
#

Radius of gyration: 19.89 Å; chains: 1; bounding box: 58×29×54 Å

InterPro domains:
  IPR014710 RmlC-like jelly roll fold [G3DSA:2.60.120.10] (1-68)
  IPR018490 Cyclic nucleotide-binding domain superfamily [SSF51206] (7-68)

Foldseek 3Di:
DLDDPDDDDDDDDDPPADAPVQLLVQLLDPPHDPDGDDGPDDDDDPDDDDDDDDDSVNSNVCSVVDPVSNDPVNVVVSLVRDPSNVVVVVVVVVVVVVVVVVVVVVVVVVVVVD

pLDDT: mean 87.71, std 11.61, range [37.69, 98.12]

Sequence (114 aa):
NGGRSGFFNSITLGPGEFCGEELLTWALDPKSSLNLPASTRTVKTLVEVDAFALRAEDLKFVANQFRRLHSKKLQHTFRFYSHQWRTWSACFIQAAWRRYKRRKMAADLQRKES

Secondary structure (DSSP, 8-state):
----TT--------TT----HHHHHHHH-TT--SSPPPPSS----SS--------HHHHHHHHHH-GGGG-HHHHHHHHHH-HHHHHHHHHHHHHHHHHHHHHHHHHHHHHHH-

Organism: Pinus taeda (NCBI:txid3352)